Protein AF-A0A1M3LI40-F1 (afdb_monomer_lite)

Structure (mmCIF, N/CA/C/O backbone):
data_AF-A0A1M3LI40-F1
#
_entry.id   AF-A0A1M3LI40-F1
#
loop_
_atom_site.group_PDB
_atom_site.id
_atom_site.type_symbol
_atom_site.label_atom_id
_atom_site.label_alt_id
_atom_site.label_comp_id
_atom_site.label_asym_id
_atom_site.label_entity_id
_atom_site.label_seq_id
_atom_site.pdbx_PDB_ins_code
_atom_site.Cartn_x
_atom_site.Cartn_y
_atom_site.Cartn_z
_atom_site.occupancy
_atom_site.B_iso_or_equiv
_atom_site.auth_seq_id
_atom_site.auth_comp_id
_atom_site.auth_asym_id
_atom_site.auth_atom_id
_atom_site.pdbx_PDB_model_num
ATOM 1 N N . MET A 1 1 ? 8.247 17.548 20.490 1.00 45.41 1 MET A N 1
ATOM 2 C CA . MET A 1 1 ? 7.120 18.359 19.962 1.00 45.41 1 MET A CA 1
ATOM 3 C C . MET A 1 1 ? 5.933 17.546 19.402 1.00 45.41 1 MET A C 1
ATOM 5 O O . MET A 1 1 ? 4.990 18.151 18.913 1.00 45.41 1 MET A O 1
ATOM 9 N N . ALA A 1 2 ? 5.904 16.205 19.493 1.00 56.47 2 ALA A N 1
ATOM 10 C CA . ALA A 1 2 ? 4.834 15.390 18.888 1.00 56.47 2 ALA A CA 1
ATOM 11 C C . ALA A 1 2 ? 3.533 15.277 19.722 1.00 56.47 2 ALA A C 1
ATOM 13 O O . ALA A 1 2 ? 2.461 15.100 19.152 1.00 56.47 2 ALA A O 1
ATOM 14 N N . GLY A 1 3 ? 3.601 15.416 21.052 1.00 60.12 3 GLY A N 1
ATOM 15 C CA . GLY A 1 3 ? 2.455 15.141 21.937 1.00 60.12 3 GLY A CA 1
ATOM 16 C C . GLY A 1 3 ? 1.315 16.167 21.883 1.00 60.12 3 GLY A C 1
ATOM 17 O O . GLY A 1 3 ? 0.167 15.827 22.151 1.00 60.12 3 GLY A O 1
ATOM 18 N N . LYS A 1 4 ? 1.590 17.420 21.488 1.00 58.72 4 LYS A N 1
ATOM 19 C CA . LYS A 1 4 ? 0.613 18.526 21.575 1.00 58.72 4 LYS A CA 1
ATOM 20 C C . LYS A 1 4 ? -0.552 18.401 20.579 1.00 58.72 4 LYS A C 1
ATOM 22 O O . LYS A 1 4 ? -1.630 18.927 20.826 1.00 58.72 4 LYS A O 1
ATOM 27 N N . TYR A 1 5 ? -0.349 17.670 19.483 1.00 56.75 5 TYR A N 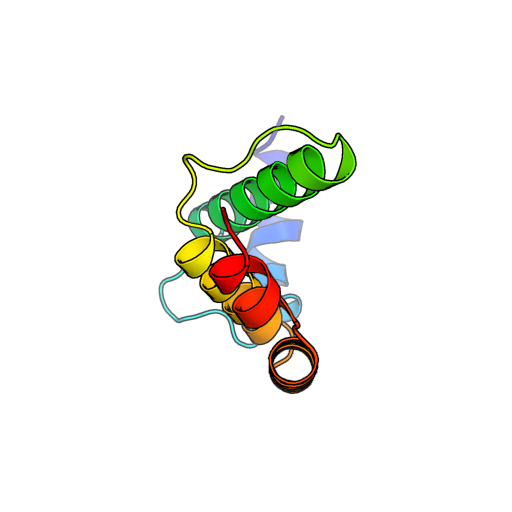1
ATOM 28 C CA . TYR A 1 5 ? -1.346 17.465 18.424 1.00 56.75 5 TYR A CA 1
ATOM 29 C C . TYR A 1 5 ? -1.946 16.055 18.417 1.00 56.75 5 TYR A C 1
ATOM 31 O O . TYR A 1 5 ? -2.834 15.760 17.620 1.00 56.75 5 TYR A O 1
ATOM 39 N N . GLU A 1 6 ? -1.458 15.164 19.279 1.00 60.03 6 GLU A N 1
ATOM 40 C CA . GLU A 1 6 ? -1.738 13.732 19.200 1.00 60.03 6 GLU A CA 1
ATOM 41 C C . GLU A 1 6 ? -3.210 13.397 19.489 1.00 60.03 6 GLU A C 1
ATOM 43 O O . GLU A 1 6 ? -3.821 12.607 18.769 1.00 60.03 6 GLU A O 1
ATOM 48 N N . ARG A 1 7 ? -3.807 14.053 20.490 1.00 59.44 7 ARG A N 1
ATOM 49 C CA . ARG A 1 7 ? -5.207 13.829 20.879 1.00 59.44 7 ARG A CA 1
ATOM 50 C C . ARG A 1 7 ? -6.225 14.530 19.960 1.00 59.44 7 ARG A C 1
ATOM 52 O O . ARG A 1 7 ? -7.047 13.826 19.381 1.00 59.44 7 ARG A O 1
ATOM 59 N N . PRO A 1 8 ? -6.189 15.864 19.760 1.00 62.50 8 PRO A N 1
ATOM 60 C CA . PRO A 1 8 ? -7.284 16.569 19.082 1.00 62.50 8 PRO A CA 1
ATOM 61 C C . PRO A 1 8 ? -7.298 16.432 17.553 1.00 62.50 8 PRO A C 1
ATOM 63 O O . PRO A 1 8 ? -8.356 16.579 16.945 1.00 62.50 8 PRO A O 1
ATOM 66 N N . LEU A 1 9 ? -6.149 16.181 16.915 1.00 61.47 9 LEU A N 1
ATOM 67 C CA . LEU A 1 9 ? -6.072 16.065 15.453 1.00 61.47 9 LEU A CA 1
ATOM 68 C C . LEU A 1 9 ? -6.036 14.618 14.974 1.00 61.47 9 LEU A C 1
ATOM 70 O O . LEU A 1 9 ? -6.584 14.326 13.916 1.00 61.47 9 LEU A O 1
ATOM 74 N N . TRP A 1 10 ? -5.400 13.721 15.729 1.00 64.06 10 TRP A N 1
ATOM 75 C CA . TRP A 1 10 ? -5.138 12.364 15.255 1.00 64.06 10 TRP A CA 1
ATOM 76 C C . TRP A 1 10 ? -6.026 11.310 15.912 1.00 64.06 10 TRP A C 1
ATOM 78 O O . TRP A 1 10 ? -6.583 10.502 15.184 1.00 64.06 10 TRP A O 1
ATOM 88 N N . GLN A 1 11 ? -6.217 11.302 17.236 1.00 62.16 11 GLN A N 1
ATOM 89 C CA . GLN A 1 11 ? -7.053 10.269 17.875 1.00 62.16 11 GLN A CA 1
ATOM 90 C C . GLN A 1 11 ? -8.543 10.397 17.525 1.00 62.16 11 GLN A C 1
ATOM 92 O O . GLN A 1 11 ? -9.181 9.391 17.236 1.00 62.16 11 GLN A O 1
ATOM 97 N N . THR A 1 12 ? -9.092 11.611 17.488 1.00 65.50 12 THR A N 1
ATOM 98 C CA . THR A 1 12 ? -10.526 11.835 17.216 1.00 65.50 12 THR A CA 1
ATOM 99 C C . THR A 1 12 ? -10.895 11.819 15.735 1.00 65.50 12 THR A C 1
ATOM 101 O O . THR A 1 12 ? -12.045 11.547 15.407 1.00 65.50 12 THR A O 1
ATOM 104 N N . ARG A 1 13 ? -9.955 12.097 14.821 1.00 76.50 13 ARG A N 1
ATOM 105 C CA . ARG A 1 13 ? -10.256 12.219 13.380 1.00 76.50 13 ARG A CA 1
ATOM 106 C C . ARG A 1 13 ? -9.775 11.050 12.530 1.00 76.50 13 ARG A C 1
ATOM 108 O O . ARG A 1 13 ? -10.144 10.992 11.361 1.00 76.50 13 ARG A O 1
ATOM 115 N N . LEU A 1 14 ? -8.993 10.115 13.079 1.00 81.38 14 LEU A N 1
ATOM 116 C CA . LEU A 1 14 ? -8.443 9.008 12.291 1.00 81.38 14 LEU A CA 1
ATOM 117 C C . LEU A 1 14 ? -9.537 8.193 11.599 1.00 81.38 14 LEU A C 1
ATOM 119 O O . LEU A 1 14 ? -9.418 7.942 10.408 1.00 81.38 14 LEU A O 1
ATOM 123 N N . HIS A 1 15 ? -10.614 7.859 12.312 1.00 82.38 15 HIS A N 1
ATOM 124 C CA . HIS A 1 15 ? -11.751 7.128 11.745 1.00 82.38 15 HIS A CA 1
ATOM 125 C C . HIS A 1 15 ? -12.545 7.947 10.721 1.00 82.38 15 HIS A C 1
ATOM 127 O O . HIS A 1 15 ? -13.076 7.382 9.776 1.00 82.38 15 HIS A O 1
ATOM 133 N N . GLY A 1 16 ? -12.582 9.277 10.846 1.00 85.81 16 GLY A N 1
ATOM 134 C CA . GLY A 1 16 ? -13.170 10.132 9.810 1.00 85.81 16 GLY A CA 1
ATOM 135 C C . GLY A 1 16 ? -12.320 10.184 8.536 1.00 85.81 16 GLY A C 1
ATOM 136 O O . GLY A 1 16 ? -12.844 10.350 7.439 1.00 85.81 16 GLY A O 1
ATOM 137 N N . ILE A 1 17 ? -10.998 10.037 8.665 1.00 88.38 17 ILE A N 1
ATOM 138 C CA . ILE A 1 17 ? -10.082 10.015 7.520 1.00 88.38 17 ILE A CA 1
ATOM 139 C C . ILE A 1 17 ? -10.022 8.617 6.899 1.00 88.38 17 ILE A C 1
ATOM 141 O O . ILE A 1 17 ? -9.980 8.521 5.678 1.00 88.38 17 ILE A O 1
ATOM 145 N N . PHE A 1 18 ? -10.013 7.564 7.710 1.00 92.62 18 PHE A N 1
ATOM 146 C CA . PHE A 1 18 ? -9.932 6.165 7.299 1.00 92.62 18 PHE A CA 1
ATOM 147 C C . PHE A 1 18 ? -11.150 5.404 7.846 1.00 92.62 18 PHE A C 1
ATOM 149 O O . PHE A 1 18 ? -11.036 4.728 8.875 1.00 92.62 18 PHE A O 1
ATOM 156 N N . PRO A 1 19 ? -12.326 5.543 7.207 1.00 93.38 19 PRO A N 1
ATOM 157 C CA . PRO A 1 19 ? -13.564 4.923 7.683 1.00 93.38 19 PRO A CA 1
ATOM 158 C C . PRO A 1 19 ? -13.496 3.392 7.710 1.00 93.38 19 PRO A C 1
ATOM 160 O O . PRO A 1 19 ? -14.105 2.774 8.579 1.00 93.38 19 PRO A O 1
ATOM 163 N N . ASN A 1 20 ? -12.686 2.789 6.836 1.00 95.38 20 ASN A N 1
ATOM 164 C CA . ASN A 1 20 ? -12.560 1.337 6.693 1.00 95.38 20 ASN A CA 1
ATOM 165 C C . ASN A 1 20 ? -11.290 0.796 7.373 1.00 95.38 20 ASN A C 1
ATOM 167 O O . ASN A 1 20 ? -10.763 -0.251 6.995 1.00 95.38 20 ASN A O 1
ATOM 171 N N . LEU A 1 21 ? -10.737 1.529 8.345 1.00 93.38 21 LEU A N 1
ATOM 172 C CA . LEU A 1 21 ? -9.545 1.088 9.064 1.00 93.38 21 LEU A CA 1
ATOM 173 C C . LEU A 1 21 ? -9.843 -0.213 9.845 1.00 93.38 21 LEU A C 1
ATOM 175 O O . LEU A 1 21 ? -10.830 -0.254 10.587 1.00 93.38 21 LEU A O 1
ATOM 179 N N . PRO A 1 22 ? -8.996 -1.258 9.751 1.00 92.50 22 PRO A N 1
ATOM 180 C CA . PRO A 1 22 ? -9.222 -2.516 10.452 1.00 92.50 22 PRO A CA 1
ATOM 181 C C . PRO A 1 22 ? -9.330 -2.331 11.965 1.00 92.50 22 PRO A C 1
ATOM 183 O O . PRO A 1 22 ? -8.569 -1.574 12.579 1.00 92.50 22 PRO A O 1
ATOM 186 N N . ARG A 1 23 ? -10.244 -3.080 12.592 1.00 88.81 23 ARG A N 1
ATOM 187 C CA . ARG A 1 23 ? -10.365 -3.102 14.054 1.00 88.81 23 ARG A CA 1
ATOM 188 C C . ARG A 1 23 ? -9.038 -3.545 14.673 1.00 88.81 23 ARG A C 1
ATOM 190 O O . ARG A 1 23 ? -8.449 -4.536 14.258 1.00 88.81 23 ARG A O 1
ATOM 197 N N . GLY A 1 24 ? -8.571 -2.798 15.671 1.00 87.12 24 GLY A N 1
ATOM 198 C CA . GLY A 1 24 ? -7.311 -3.075 16.366 1.00 87.12 24 GLY A CA 1
ATOM 199 C C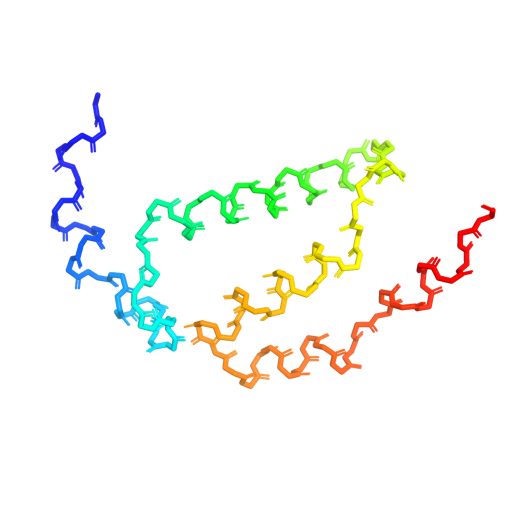 . GLY A 1 24 ? -6.061 -2.472 15.716 1.00 87.12 24 GLY A C 1
ATOM 200 O O . GLY A 1 24 ? -5.020 -2.444 16.373 1.00 87.12 24 GLY A O 1
ATOM 201 N N . MET A 1 25 ? -6.143 -1.922 14.496 1.00 88.88 25 MET A N 1
ATOM 202 C CA . MET A 1 25 ? -5.022 -1.190 13.900 1.00 88.88 25 MET A CA 1
ATOM 203 C C . MET A 1 25 ? -4.810 0.141 14.627 1.00 88.88 25 MET A C 1
ATOM 205 O O . MET A 1 25 ? -5.700 0.992 14.679 1.00 88.88 25 MET A O 1
ATOM 209 N N . LYS A 1 26 ? -3.613 0.349 15.183 1.00 87.50 26 LYS A N 1
ATOM 210 C CA . LYS A 1 26 ? -3.276 1.588 15.889 1.00 87.50 26 LYS A CA 1
ATOM 211 C C . LYS A 1 26 ? -2.742 2.623 14.903 1.00 87.50 26 LYS A C 1
ATOM 213 O O . LYS A 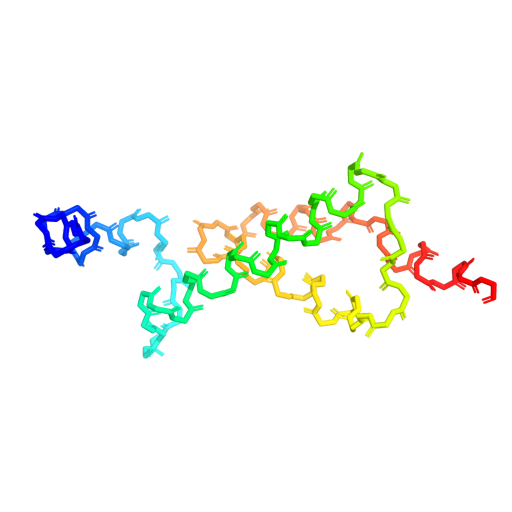1 26 ? -2.122 2.304 13.890 1.00 87.50 26 LYS A O 1
ATOM 218 N N . ARG A 1 27 ? -2.868 3.906 15.259 1.00 86.75 27 ARG A N 1
ATOM 219 C CA . ARG A 1 27 ? -2.283 5.032 14.501 1.00 86.75 27 ARG A CA 1
ATOM 220 C C . ARG A 1 27 ? -0.787 4.838 14.214 1.00 86.75 27 ARG A C 1
ATOM 222 O O . ARG A 1 27 ? -0.321 5.213 13.143 1.00 86.75 27 ARG A O 1
ATOM 229 N N . LYS A 1 28 ? -0.036 4.254 15.154 1.00 89.62 28 LYS A N 1
ATOM 230 C CA . LYS A 1 28 ? 1.396 3.958 14.980 1.00 89.62 28 LYS A CA 1
ATOM 231 C C . LYS A 1 28 ? 1.640 2.953 13.847 1.00 89.62 28 LYS A C 1
ATOM 233 O O . LYS A 1 28 ? 2.564 3.160 13.066 1.00 89.62 28 LYS A O 1
ATOM 238 N N . ASP A 1 29 ? 0.789 1.937 13.726 1.00 91.88 29 ASP A N 1
ATOM 239 C CA . ASP A 1 29 ? 0.899 0.896 12.700 1.00 91.88 29 ASP A CA 1
ATOM 240 C C . ASP A 1 29 ? 0.615 1.485 11.315 1.00 91.88 29 ASP A C 1
ATOM 242 O O . ASP A 1 29 ? 1.401 1.313 10.381 1.00 91.88 29 ASP A O 1
ATOM 246 N N . LEU A 1 30 ? -0.458 2.279 11.205 1.00 92.25 30 LEU A N 1
ATOM 247 C CA . LEU A 1 30 ? -0.790 2.998 9.975 1.00 92.25 30 LEU A CA 1
ATOM 248 C C . LEU A 1 30 ? 0.314 3.989 9.586 1.00 92.25 30 LEU A C 1
ATOM 250 O O . LEU A 1 30 ? 0.706 4.061 8.424 1.00 92.25 30 LEU A O 1
ATOM 254 N N . GLN A 1 31 ? 0.860 4.731 10.552 1.00 92.62 31 GLN A N 1
ATOM 255 C CA . GLN A 1 31 ? 1.966 5.655 10.307 1.00 92.62 31 GLN A CA 1
ATOM 256 C C . GLN A 1 31 ? 3.218 4.925 9.805 1.00 92.62 31 GLN A C 1
ATOM 258 O O . GLN A 1 31 ? 3.876 5.411 8.885 1.00 92.62 31 GLN A O 1
ATOM 263 N N . GLN A 1 32 ? 3.559 3.774 10.388 1.00 95.38 32 GLN A N 1
ATOM 264 C CA . GLN A 1 32 ? 4.698 2.975 9.940 1.00 95.38 32 GLN A CA 1
ATOM 265 C C . GLN A 1 32 ? 4.484 2.464 8.511 1.00 95.38 32 GLN A C 1
ATOM 267 O O . GLN A 1 32 ? 5.391 2.562 7.686 1.00 95.38 32 GLN A O 1
ATOM 272 N N . ARG A 1 33 ? 3.277 1.982 8.203 1.00 95.44 33 ARG A N 1
ATOM 273 C CA . ARG A 1 33 ? 2.880 1.545 6.860 1.00 95.44 33 ARG A CA 1
ATOM 274 C C . ARG A 1 33 ? 2.985 2.680 5.838 1.00 95.44 33 ARG A C 1
ATOM 276 O O . ARG A 1 33 ? 3.681 2.533 4.839 1.00 95.44 33 ARG A O 1
ATOM 283 N N . LEU A 1 34 ? 2.403 3.844 6.130 1.00 95.69 34 LEU A N 1
ATOM 284 C CA . LEU A 1 34 ? 2.496 5.035 5.276 1.00 95.69 34 LEU A CA 1
ATOM 285 C C . LEU A 1 34 ? 3.942 5.501 5.074 1.00 95.69 34 LEU A C 1
ATOM 287 O O . LEU A 1 34 ? 4.294 5.950 3.985 1.00 95.69 34 LEU A O 1
ATOM 291 N N . ARG A 1 35 ? 4.798 5.372 6.096 1.00 97.19 35 ARG A N 1
ATOM 292 C CA . ARG A 1 35 ? 6.228 5.676 5.969 1.00 97.19 35 ARG A CA 1
ATOM 293 C C . ARG A 1 35 ? 6.913 4.735 4.978 1.00 97.19 35 ARG A C 1
ATOM 295 O O . ARG A 1 35 ? 7.588 5.224 4.084 1.00 97.19 35 ARG A O 1
ATOM 302 N N . ARG A 1 36 ? 6.679 3.420 5.075 1.00 96.88 36 ARG A N 1
ATOM 303 C CA . ARG A 1 36 ? 7.234 2.442 4.121 1.00 96.88 36 ARG A CA 1
ATOM 304 C C . ARG A 1 36 ? 6.801 2.730 2.681 1.00 96.88 36 ARG A C 1
ATOM 306 O O . ARG A 1 36 ? 7.639 2.682 1.787 1.00 96.88 36 ARG A O 1
ATOM 313 N N . ILE A 1 37 ? 5.529 3.086 2.477 1.00 97.56 37 ILE A N 1
ATOM 314 C CA . ILE A 1 37 ? 4.988 3.463 1.160 1.00 97.56 37 ILE A CA 1
ATOM 315 C C . ILE A 1 37 ? 5.657 4.739 0.637 1.00 97.56 37 ILE A C 1
ATOM 317 O O . ILE A 1 37 ? 6.078 4.792 -0.518 1.00 97.56 37 ILE A O 1
ATOM 321 N N . LYS A 1 38 ? 5.785 5.768 1.487 1.00 97.62 38 LYS A N 1
ATOM 322 C CA . LYS A 1 38 ? 6.477 7.015 1.138 1.00 97.62 38 LYS A CA 1
ATOM 323 C C . LYS A 1 38 ? 7.921 6.743 0.720 1.00 97.62 38 LYS A C 1
ATOM 325 O O . LYS A 1 38 ? 8.358 7.285 -0.292 1.00 97.62 38 LYS A O 1
ATOM 330 N N . ASP A 1 39 ? 8.636 5.920 1.479 1.00 97.06 39 ASP A N 1
ATOM 331 C CA . ASP A 1 39 ? 10.033 5.595 1.204 1.00 97.06 39 ASP A CA 1
ATOM 332 C C . ASP A 1 39 ? 10.159 4.864 -0.142 1.00 97.06 39 ASP A C 1
ATOM 334 O O . ASP A 1 39 ? 10.956 5.282 -0.976 1.00 97.06 39 ASP A O 1
ATOM 338 N N . LEU A 1 40 ? 9.313 3.862 -0.421 1.00 97.12 40 LEU A N 1
ATOM 339 C CA . LEU A 1 40 ? 9.274 3.200 -1.733 1.00 97.12 40 LEU A CA 1
ATOM 340 C C . LEU A 1 40 ? 9.017 4.199 -2.872 1.00 97.12 40 LEU A C 1
ATOM 342 O O . LEU A 1 40 ? 9.773 4.230 -3.841 1.00 97.12 40 LEU A O 1
ATOM 346 N N . ARG A 1 41 ? 7.980 5.039 -2.753 1.00 96.94 41 ARG A N 1
ATOM 347 C CA . ARG A 1 41 ? 7.640 6.051 -3.767 1.00 96.94 41 ARG A CA 1
ATOM 348 C C . ARG A 1 41 ? 8.805 7.010 -4.019 1.00 96.94 41 ARG A C 1
ATOM 350 O O . ARG A 1 41 ? 9.059 7.361 -5.168 1.00 96.94 41 ARG A O 1
ATOM 357 N N . ASN A 1 42 ? 9.512 7.419 -2.96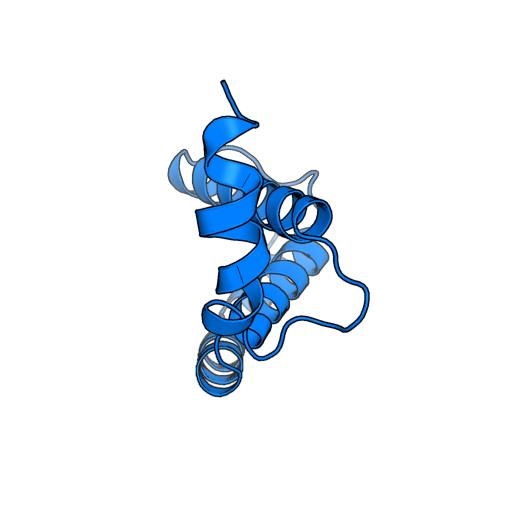8 1.00 97.75 42 ASN A N 1
ATOM 358 C CA . ASN A 1 42 ? 10.688 8.272 -3.096 1.00 97.75 42 ASN A CA 1
ATOM 359 C C . ASN A 1 42 ? 11.813 7.559 -3.853 1.00 97.75 42 ASN A C 1
ATOM 361 O O . ASN A 1 42 ? 12.322 8.125 -4.812 1.00 97.75 42 ASN A O 1
ATOM 365 N N . ARG A 1 43 ? 12.151 6.315 -3.493 1.00 97.31 43 ARG A N 1
ATOM 366 C CA . ARG A 1 43 ? 13.188 5.541 -4.199 1.00 97.31 43 ARG A CA 1
ATOM 367 C C . ARG A 1 43 ? 12.873 5.394 -5.685 1.00 97.31 43 ARG A C 1
ATOM 369 O O . ARG A 1 43 ? 13.727 5.676 -6.514 1.00 97.31 43 ARG A O 1
ATOM 376 N N . VAL A 1 44 ? 11.625 5.055 -6.020 1.00 94.69 44 VAL A N 1
ATOM 377 C CA . VAL A 1 44 ? 11.162 4.969 -7.417 1.00 94.69 44 VAL A CA 1
ATOM 378 C C . VAL A 1 44 ? 11.313 6.312 -8.138 1.00 94.69 44 VAL A C 1
ATOM 380 O O . VAL A 1 44 ? 11.840 6.349 -9.244 1.00 94.69 44 VAL A O 1
ATOM 383 N N . ALA A 1 45 ? 10.897 7.421 -7.517 1.00 96.44 45 ALA A N 1
ATOM 384 C CA . ALA A 1 45 ? 11.012 8.755 -8.111 1.00 96.44 45 ALA A CA 1
ATOM 385 C C . ALA A 1 45 ? 12.468 9.224 -8.285 1.00 96.44 45 ALA A C 1
ATOM 387 O O . ALA A 1 45 ? 12.759 9.993 -9.198 1.00 96.44 45 ALA A O 1
ATOM 388 N N . HIS A 1 46 ? 13.373 8.761 -7.422 1.00 97.44 46 HIS A N 1
ATOM 389 C CA . HIS A 1 46 ? 14.809 9.027 -7.498 1.00 97.44 46 HIS A CA 1
ATOM 390 C C . HIS A 1 46 ? 15.575 8.004 -8.352 1.00 97.44 46 HIS A C 1
ATOM 392 O O . HIS A 1 46 ? 16.796 8.092 -8.430 1.00 97.44 46 HIS A O 1
ATOM 398 N N . TYR A 1 47 ? 14.884 7.059 -9.002 1.00 94.31 47 TYR A N 1
ATOM 399 C CA . TYR A 1 47 ? 15.493 5.952 -9.751 1.00 94.31 47 TYR A CA 1
ATOM 400 C C . TYR A 1 47 ? 16.496 5.127 -8.926 1.00 94.31 47 TYR A C 1
ATOM 402 O O . TYR A 1 47 ? 17.450 4.560 -9.457 1.00 94.31 47 TYR A O 1
ATOM 410 N N . GLU A 1 48 ? 16.276 5.032 -7.616 1.00 95.69 48 GLU A N 1
ATOM 411 C CA . GLU A 1 48 ? 17.076 4.180 -6.748 1.00 95.69 48 GLU A CA 1
ATOM 412 C C . GLU A 1 48 ? 16.672 2.701 -6.891 1.00 95.69 48 GLU A C 1
ATOM 414 O O . GLU A 1 48 ? 15.490 2.389 -7.081 1.00 95.69 48 GLU A O 1
ATOM 419 N N . PRO A 1 49 ? 17.621 1.761 -6.720 1.00 93.62 49 PRO A N 1
ATOM 420 C CA . PRO A 1 49 ? 17.331 0.330 -6.692 1.00 93.62 49 PRO A CA 1
ATOM 421 C C . PRO A 1 49 ? 16.272 -0.032 -5.647 1.00 93.62 49 PRO A C 1
ATOM 423 O O . PRO A 1 49 ? 16.329 0.447 -4.524 1.00 93.62 49 PRO A O 1
ATOM 426 N N . VAL A 1 50 ? 15.345 -0.941 -5.952 1.00 93.75 50 VAL A N 1
ATOM 427 C CA . VAL A 1 50 ? 14.359 -1.463 -4.975 1.00 93.75 50 VAL A CA 1
ATOM 428 C C . VAL A 1 50 ? 14.313 -2.995 -4.940 1.00 93.75 50 VAL A C 1
ATOM 430 O O . VAL A 1 50 ? 13.381 -3.580 -4.399 1.00 93.75 50 VAL A O 1
ATOM 433 N N . PHE A 1 51 ? 15.335 -3.652 -5.497 1.00 87.12 51 PHE A N 1
ATOM 434 C CA . PHE A 1 51 ? 15.355 -5.097 -5.757 1.00 87.12 51 PHE A CA 1
ATOM 435 C C . PHE A 1 51 ? 15.347 -5.980 -4.502 1.00 87.12 51 PHE A C 1
ATOM 437 O O . PHE A 1 51 ? 14.913 -7.125 -4.591 1.00 87.12 51 PHE A O 1
ATOM 444 N N . GLU A 1 52 ? 15.812 -5.450 -3.368 1.00 90.12 52 GLU A N 1
ATOM 445 C CA . GLU A 1 52 ? 15.863 -6.133 -2.063 1.00 90.12 52 GLU A CA 1
ATOM 446 C C . GLU A 1 52 ? 14.547 -6.040 -1.276 1.00 90.12 52 GLU A C 1
ATOM 448 O O . GLU A 1 52 ? 14.421 -6.607 -0.193 1.00 90.12 52 GLU A O 1
ATOM 453 N N . ARG A 1 53 ? 13.562 -5.288 -1.781 1.00 94.00 53 ARG A N 1
ATOM 454 C CA . ARG A 1 53 ? 12.254 -5.155 -1.138 1.00 94.00 53 ARG A CA 1
ATOM 455 C C . ARG A 1 53 ? 11.316 -6.255 -1.611 1.00 94.00 53 ARG A C 1
ATOM 457 O O . ARG A 1 53 ? 11.319 -6.623 -2.785 1.00 94.00 53 ARG A O 1
ATOM 464 N N . ASP A 1 54 ? 10.431 -6.688 -0.721 1.00 94.88 54 ASP A N 1
ATOM 465 C CA . ASP A 1 54 ? 9.253 -7.450 -1.121 1.00 94.88 54 ASP A CA 1
ATOM 466 C C . ASP A 1 54 ? 8.229 -6.507 -1.766 1.00 94.88 54 ASP A C 1
ATOM 468 O O . ASP A 1 54 ? 7.341 -5.950 -1.116 1.00 94.88 54 ASP A O 1
ATOM 472 N N . LEU A 1 55 ? 8.393 -6.295 -3.071 1.00 94.88 55 LEU A N 1
ATOM 473 C CA . LEU A 1 55 ? 7.531 -5.405 -3.842 1.00 94.88 55 LEU A CA 1
ATOM 474 C C . LEU A 1 55 ? 6.092 -5.928 -3.941 1.00 94.88 55 LEU A C 1
ATOM 476 O O . LEU A 1 55 ? 5.171 -5.127 -4.090 1.00 94.88 55 LEU A O 1
ATOM 480 N N . SER A 1 56 ? 5.888 -7.246 -3.849 1.00 95.31 56 SER A N 1
ATOM 481 C CA . SER A 1 56 ? 4.550 -7.844 -3.835 1.00 95.31 56 SER A CA 1
ATOM 482 C C . SER A 1 56 ? 3.811 -7.453 -2.560 1.00 95.31 56 SER A C 1
ATOM 484 O O . SER A 1 56 ? 2.670 -6.991 -2.626 1.00 95.31 56 SER A O 1
ATOM 486 N N . GLN A 1 57 ? 4.481 -7.562 -1.410 1.00 96.25 57 GLN A N 1
ATOM 487 C CA . GLN A 1 57 ? 3.921 -7.113 -0.140 1.00 96.25 57 GLN A CA 1
ATOM 488 C C . GLN A 1 57 ? 3.749 -5.592 -0.099 1.00 96.25 57 GLN A C 1
ATOM 490 O O . GLN A 1 57 ? 2.739 -5.114 0.414 1.00 96.25 57 GLN A O 1
ATOM 495 N N . ASP A 1 58 ? 4.685 -4.821 -0.659 1.00 96.62 58 ASP A N 1
ATOM 496 C CA . ASP A 1 58 ? 4.542 -3.365 -0.759 1.00 96.62 58 ASP A CA 1
ATOM 497 C C . ASP A 1 58 ? 3.307 -2.972 -1.590 1.00 96.62 58 ASP A C 1
ATOM 499 O O . ASP A 1 58 ? 2.551 -2.085 -1.190 1.00 96.62 58 ASP A O 1
ATOM 503 N N . HIS A 1 59 ? 3.067 -3.634 -2.728 1.00 97.19 59 HIS A N 1
ATOM 504 C CA . HIS A 1 59 ? 1.881 -3.395 -3.559 1.00 97.19 59 HIS A CA 1
ATOM 505 C C . HIS A 1 59 ? 0.590 -3.738 -2.809 1.00 97.19 59 HIS A C 1
ATOM 507 O O . HIS A 1 59 ? -0.305 -2.892 -2.727 1.00 97.19 59 HIS A O 1
ATOM 513 N N . ALA A 1 60 ? 0.526 -4.908 -2.168 1.00 97.25 60 ALA A N 1
ATOM 514 C CA . ALA A 1 60 ? -0.608 -5.292 -1.326 1.00 97.25 60 ALA A CA 1
ATOM 515 C C . ALA A 1 60 ? -0.841 -4.291 -0.178 1.00 97.25 60 ALA A C 1
ATOM 517 O O . ALA A 1 60 ? -1.981 -3.923 0.127 1.00 97.25 60 ALA A O 1
ATOM 518 N N . ASP A 1 61 ? 0.240 -3.801 0.436 1.00 97.06 61 ASP A N 1
ATOM 519 C CA . ASP A 1 61 ? 0.190 -2.800 1.494 1.00 97.06 61 ASP A CA 1
ATOM 520 C C . ASP A 1 61 ? -0.369 -1.459 0.996 1.00 97.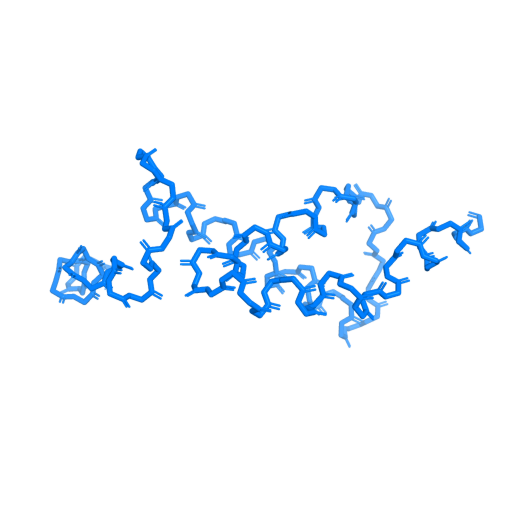06 61 ASP A C 1
ATOM 522 O O . ASP A 1 61 ? -1.129 -0.816 1.730 1.00 97.06 61 ASP A O 1
ATOM 526 N N . ILE A 1 62 ? -0.030 -1.046 -0.230 1.00 98.00 62 ILE A N 1
ATOM 527 C CA . ILE A 1 62 ? -0.556 0.163 -0.878 1.00 98.00 62 ILE A CA 1
ATOM 528 C C . ILE A 1 62 ? -2.054 0.022 -1.140 1.00 98.00 62 ILE A C 1
ATOM 530 O O . ILE A 1 62 ? -2.813 0.885 -0.697 1.00 98.00 62 ILE A O 1
ATOM 534 N N .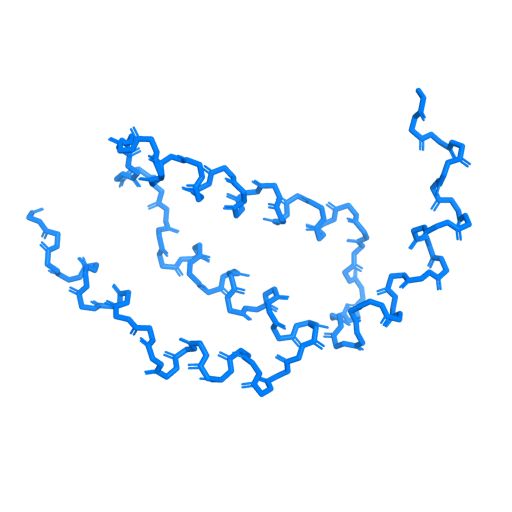 ILE A 1 63 ? -2.490 -1.062 -1.794 1.00 98.38 63 ILE A N 1
ATOM 535 C CA . ILE A 1 63 ? -3.913 -1.297 -2.094 1.00 98.38 63 ILE A CA 1
ATOM 536 C C . ILE A 1 63 ? -4.738 -1.322 -0.803 1.00 98.38 63 ILE A C 1
ATOM 538 O O . ILE A 1 63 ? -5.745 -0.621 -0.702 1.00 98.38 63 ILE A O 1
ATOM 542 N N . SER A 1 64 ? -4.257 -2.024 0.227 1.00 97.56 64 SER A N 1
ATOM 543 C CA . SER A 1 64 ? -4.917 -2.066 1.540 1.00 97.56 64 SER A CA 1
ATOM 544 C C . SER A 1 64 ? -4.990 -0.681 2.189 1.00 97.56 64 SER A C 1
ATOM 546 O O . SER A 1 64 ? -5.994 -0.300 2.775 1.00 97.56 64 SER A O 1
ATOM 548 N N . THR A 1 65 ? -3.933 0.125 2.071 1.00 97.19 65 THR A N 1
ATOM 549 C CA . THR A 1 65 ? -3.934 1.485 2.635 1.00 97.19 65 THR A CA 1
ATOM 550 C C . THR A 1 65 ? -4.951 2.391 1.941 1.00 97.19 65 THR A C 1
ATOM 552 O O . THR A 1 65 ? -5.571 3.231 2.596 1.00 97.19 65 THR A O 1
ATOM 555 N N . ILE A 1 66 ? -5.142 2.225 0.630 1.00 98.06 66 ILE A N 1
ATOM 556 C CA . ILE A 1 66 ? -6.164 2.950 -0.132 1.00 98.06 66 ILE A CA 1
ATOM 557 C C . ILE A 1 66 ? -7.562 2.489 0.293 1.00 98.06 66 ILE A C 1
ATOM 559 O O . ILE A 1 66 ? -8.425 3.340 0.509 1.00 98.06 66 ILE A O 1
ATOM 563 N N . SER A 1 67 ? -7.781 1.183 0.489 1.00 98.19 67 SER A N 1
ATOM 564 C CA . SER A 1 67 ? -9.102 0.656 0.865 1.00 98.19 67 SER A CA 1
ATOM 565 C C . SER A 1 67 ? -9.565 1.152 2.234 1.00 98.19 67 SER A C 1
ATOM 567 O O . SER A 1 67 ? -10.750 1.441 2.402 1.00 98.19 67 SER A O 1
ATOM 569 N N . TYR A 1 68 ? -8.634 1.394 3.170 1.00 96.50 68 TYR A N 1
ATOM 570 C CA . TYR A 1 68 ? -8.939 2.027 4.463 1.00 96.50 68 TYR A CA 1
ATOM 571 C C . TYR A 1 68 ? -9.616 3.393 4.304 1.00 96.50 68 TYR A C 1
ATOM 573 O O . TYR A 1 68 ? -10.372 3.816 5.180 1.00 96.50 68 TYR A O 1
ATOM 581 N N . ARG A 1 69 ? -9.333 4.095 3.200 1.00 95.81 69 ARG A N 1
ATOM 582 C CA . ARG A 1 69 ? -9.978 5.357 2.838 1.00 95.81 69 ARG A CA 1
ATOM 583 C C . ARG A 1 69 ? -11.220 5.148 1.975 1.00 95.81 69 ARG A C 1
ATOM 585 O O . ARG A 1 69 ? -12.234 5.789 2.232 1.00 95.81 69 ARG A O 1
ATOM 592 N N . CYS A 1 70 ? -11.100 4.365 0.908 1.00 97.56 70 CYS A N 1
ATOM 593 C CA . CYS A 1 70 ? -12.127 4.199 -0.113 1.00 97.56 70 CYS A CA 1
ATOM 594 C C . CYS A 1 70 ? -11.903 2.889 -0.874 1.00 97.56 70 CYS A C 1
ATOM 596 O O . CYS A 1 70 ? -10.926 2.756 -1.613 1.00 97.56 70 CYS A O 1
ATOM 598 N N . GLU A 1 71 ? -12.829 1.945 -0.728 1.00 98.12 71 GLU A N 1
ATOM 599 C CA . GLU A 1 71 ? -12.778 0.645 -1.410 1.00 98.12 71 GLU A CA 1
ATOM 600 C C . GLU A 1 71 ? -12.852 0.802 -2.931 1.00 98.12 71 GLU A C 1
ATOM 602 O O . GLU A 1 71 ? -11.995 0.285 -3.636 1.00 98.12 71 GLU A O 1
ATOM 607 N N . HIS A 1 72 ? -13.757 1.646 -3.437 1.00 98.31 72 HIS A N 1
ATOM 608 C CA . HIS A 1 72 ? -13.889 1.891 -4.877 1.00 98.31 72 HIS A CA 1
ATOM 609 C C . HIS A 1 72 ? -12.593 2.423 -5.515 1.00 98.31 72 HIS A C 1
ATOM 611 O O . HIS A 1 72 ? -12.224 2.041 -6.624 1.00 98.31 72 HIS A O 1
ATOM 617 N N . THR A 1 73 ? -11.860 3.299 -4.817 1.00 98.25 73 THR A N 1
ATOM 618 C CA . THR A 1 73 ? -10.553 3.766 -5.302 1.00 98.25 73 THR A CA 1
ATOM 619 C C . THR A 1 73 ? -9.515 2.647 -5.264 1.00 98.25 73 THR A C 1
ATOM 621 O O . THR A 1 73 ? -8.699 2.563 -6.178 1.00 98.25 73 THR A O 1
ATOM 624 N N . ALA A 1 74 ? -9.529 1.789 -4.242 1.00 98.56 74 ALA A N 1
ATOM 625 C CA . ALA A 1 74 ? -8.614 0.654 -4.158 1.00 98.56 74 ALA A CA 1
ATOM 626 C C . ALA A 1 74 ? -8.850 -0.342 -5.301 1.00 98.56 74 ALA A C 1
ATOM 628 O O . ALA A 1 74 ? -7.888 -0.730 -5.962 1.00 98.56 74 ALA A O 1
ATOM 629 N N . ASP A 1 75 ? -10.111 -0.669 -5.589 1.00 98.44 75 ASP A N 1
ATOM 630 C CA . ASP A 1 75 ? -10.497 -1.548 -6.696 1.00 98.44 75 ASP A CA 1
ATOM 631 C C . ASP A 1 75 ? -10.081 -0.960 -8.040 1.00 98.44 75 ASP A C 1
ATOM 633 O O . ASP A 1 75 ? -9.459 -1.641 -8.858 1.00 98.44 75 ASP A O 1
ATOM 637 N N . TRP A 1 76 ? -10.348 0.333 -8.247 1.00 98.50 76 TRP A N 1
ATOM 638 C CA . TRP A 1 76 ? -9.935 1.031 -9.458 1.00 98.50 76 TRP A CA 1
ATOM 639 C C . TRP A 1 76 ? -8.411 1.007 -9.632 1.00 98.50 76 TRP A C 1
ATOM 641 O O . TRP A 1 76 ? -7.926 0.670 -10.713 1.00 98.50 76 TRP A O 1
ATOM 651 N N . VAL A 1 77 ? -7.642 1.311 -8.579 1.00 98.12 77 VAL A N 1
ATOM 652 C CA . VAL A 1 77 ? -6.170 1.276 -8.631 1.00 98.12 77 VAL A CA 1
ATOM 653 C C . VAL A 1 77 ? -5.673 -0.140 -8.895 1.00 98.12 77 VAL A C 1
ATOM 655 O O . VAL A 1 77 ? -4.770 -0.311 -9.709 1.00 98.12 77 VAL A O 1
ATOM 658 N N . ASN A 1 78 ? -6.252 -1.148 -8.243 1.00 97.31 78 ASN A N 1
ATOM 659 C CA . ASN A 1 78 ? -5.852 -2.538 -8.417 1.00 97.31 78 ASN A CA 1
ATOM 660 C C . ASN A 1 78 ? -6.118 -3.023 -9.850 1.00 97.31 78 ASN A C 1
ATOM 662 O O . ASN A 1 78 ? -5.225 -3.587 -10.477 1.00 97.31 78 ASN A O 1
ATOM 666 N N . HIS A 1 79 ? -7.299 -2.720 -10.401 1.00 97.56 79 HIS A N 1
ATOM 667 C CA . HIS A 1 79 ? -7.682 -3.086 -11.767 1.00 97.56 79 HIS A CA 1
ATOM 668 C C . HIS A 1 79 ? -6.756 -2.475 -12.828 1.00 97.56 79 HIS A C 1
ATOM 670 O O . HIS A 1 79 ? -6.362 -3.150 -13.775 1.00 97.56 79 HIS A O 1
ATOM 676 N N . HIS A 1 80 ? -6.373 -1.206 -12.661 1.00 97.38 80 HIS A N 1
ATOM 677 C CA . HIS A 1 80 ? -5.524 -0.495 -13.624 1.00 97.38 80 HIS A CA 1
ATOM 678 C C . HIS A 1 80 ? -4.022 -0.643 -13.336 1.00 97.38 80 HIS A C 1
ATOM 680 O O . HIS A 1 80 ? -3.183 -0.118 -14.077 1.00 97.38 80 HIS A O 1
ATOM 686 N N . SER A 1 81 ? -3.648 -1.340 -12.262 1.00 96.19 81 SER A N 1
ATOM 687 C CA . SER A 1 81 ? -2.250 -1.507 -11.890 1.00 96.19 81 SER A CA 1
ATOM 688 C C . SER A 1 81 ? -1.529 -2.433 -12.868 1.00 96.19 81 SER A C 1
ATOM 690 O O . SER A 1 81 ? -1.858 -3.606 -13.017 1.00 96.19 81 SER A O 1
ATOM 692 N N . ARG A 1 82 ? -0.448 -1.937 -13.476 1.00 95.31 82 ARG A N 1
ATOM 693 C CA . ARG A 1 82 ? 0.473 -2.757 -14.287 1.00 95.31 82 ARG A CA 1
ATOM 694 C C . ARG A 1 82 ? 1.581 -3.409 -13.457 1.00 95.31 82 ARG A C 1
ATOM 696 O O . ARG A 1 82 ? 2.512 -3.975 -14.026 1.00 95.31 82 ARG A O 1
ATOM 703 N N . PHE A 1 83 ? 1.501 -3.326 -12.128 1.00 94.06 83 PHE A N 1
ATOM 704 C CA . PHE A 1 83 ? 2.552 -3.782 -11.221 1.00 94.06 83 PHE A CA 1
ATOM 705 C C . PHE A 1 83 ? 2.967 -5.235 -11.482 1.00 94.06 83 PHE A C 1
ATOM 707 O O . PHE A 1 83 ? 4.151 -5.509 -11.649 1.00 94.06 83 PHE A O 1
ATOM 714 N N . HIS A 1 84 ? 2.007 -6.154 -11.613 1.00 91.56 84 HIS A N 1
ATOM 715 C CA . HIS A 1 84 ? 2.310 -7.568 -11.848 1.00 91.56 84 HIS A CA 1
ATOM 716 C C . HIS A 1 84 ? 3.027 -7.825 -13.180 1.00 91.56 84 HIS A C 1
ATOM 718 O O . HIS A 1 84 ? 3.839 -8.744 -13.265 1.00 91.56 84 HIS A O 1
ATOM 724 N N . LEU A 1 85 ? 2.766 -7.013 -14.210 1.00 93.25 85 LEU A N 1
ATOM 725 C CA . LEU A 1 85 ? 3.486 -7.099 -15.483 1.00 93.25 85 LEU A CA 1
ATOM 726 C C . LEU A 1 85 ? 4.935 -6.632 -15.314 1.00 93.25 85 LEU A C 1
ATOM 728 O O . LEU A 1 85 ? 5.852 -7.318 -15.754 1.00 93.25 85 LEU A O 1
ATOM 732 N N . ALA A 1 86 ? 5.141 -5.503 -14.631 1.00 90.69 86 ALA A N 1
ATOM 733 C CA . ALA A 1 86 ? 6.474 -4.965 -14.363 1.00 90.69 86 ALA A CA 1
ATOM 734 C C . ALA A 1 86 ? 7.307 -5.895 -13.465 1.00 90.69 86 ALA A C 1
ATOM 736 O O . ALA A 1 86 ? 8.490 -6.095 -13.719 1.00 90.69 86 ALA A O 1
ATOM 737 N N . LEU A 1 87 ? 6.685 -6.506 -12.452 1.00 89.94 87 LEU A N 1
ATOM 738 C CA . LEU A 1 87 ? 7.356 -7.431 -11.541 1.00 89.94 87 LEU A CA 1
ATOM 739 C C . LEU A 1 87 ? 7.833 -8.703 -12.257 1.00 89.94 87 LEU A C 1
ATOM 741 O O . LEU A 1 87 ? 8.924 -9.186 -11.975 1.00 89.94 87 LEU A O 1
ATOM 745 N N . ARG A 1 88 ? 7.034 -9.234 -13.193 1.00 88.00 88 ARG A N 1
ATOM 746 C CA . ARG A 1 88 ? 7.398 -10.411 -14.005 1.00 88.00 88 ARG A CA 1
ATOM 747 C C . ARG A 1 88 ? 8.470 -10.113 -15.047 1.00 88.00 88 ARG A C 1
ATOM 749 O O . ARG A 1 88 ? 9.207 -11.014 -15.414 1.00 88.00 88 ARG A O 1
ATOM 756 N N . ALA A 1 89 ? 8.544 -8.871 -15.517 1.00 85.25 89 ALA A N 1
ATOM 757 C CA . ALA A 1 89 ? 9.565 -8.414 -16.455 1.00 85.25 89 ALA A CA 1
ATOM 758 C C . ALA A 1 89 ? 10.923 -8.121 -15.784 1.00 85.25 89 ALA A C 1
ATOM 760 O O . ALA A 1 89 ? 11.816 -7.586 -16.439 1.00 85.25 89 ALA A O 1
ATOM 761 N N . LYS A 1 90 ? 11.077 -8.429 -14.486 1.00 67.31 90 LYS A N 1
ATOM 762 C CA . LYS A 1 90 ? 12.357 -8.344 -13.778 1.00 67.31 90 LYS A CA 1
ATOM 763 C C . LYS A 1 90 ? 13.361 -9.296 -14.462 1.00 67.31 90 LYS A C 1
ATOM 765 O O . LYS A 1 90 ? 13.029 -10.475 -14.582 1.00 67.31 90 LYS A O 1
ATOM 770 N N . PRO A 1 91 ? 14.516 -8.797 -14.940 1.00 60.12 91 PRO A N 1
ATOM 771 C CA . PRO A 1 91 ? 15.552 -9.637 -15.536 1.00 60.12 91 PRO A CA 1
ATOM 772 C C . PRO A 1 91 ? 16.185 -10.588 -14.515 1.00 60.12 91 PRO A C 1
ATOM 774 O O . PRO A 1 91 ? 16.134 -10.280 -13.297 1.00 60.12 91 PRO A O 1
#

pLDDT: mean 88.77, std 13.11, range [45.41, 98.56]

Sequence (91 aa):
MAGKYERPLWQTRLHGIFPNLPRGMKRKDLQQRLRRIKDLRNRVAHYEPVFERDLSQDHADIISTISYRCEHTADWVNHHSRFHLALRAKP

Foldseek 3Di:
DPPPCCPPPPVVCVCVQQVQDDPPDDPVNLVVLVVVLVVVVVCVVVVHDPPPDPVVVNLVSVLVNVVSRPPVVSVVCVVPDCSVVVVVPDD

Secondary structure (DSSP, 8-state):
--GGGIIIIIITTHHHH-TTPPTT--HHHHHHHHHHHHHHHHHHHTT---TTS-HHHHHHHHHHHHHTT-HHHHHHHHHH--HHHHHHT--

Radius of gyration: 15.4 Å; chains: 1; bounding box: 31×29×38 Å